Protein AF-A0A820T060-F1 (afdb_monomer)

Structure (mmCIF, N/CA/C/O backbone):
data_AF-A0A820T060-F1
#
_entry.id   AF-A0A820T060-F1
#
loop_
_atom_site.group_PDB
_atom_site.id
_atom_site.type_symbol
_atom_site.label_atom_id
_atom_site.label_alt_id
_atom_site.label_comp_id
_atom_site.label_asym_id
_atom_site.label_entity_id
_atom_site.label_seq_id
_atom_site.pdbx_PDB_ins_code
_atom_site.Cartn_x
_atom_site.Cartn_y
_atom_site.Cartn_z
_atom_site.occupancy
_atom_site.B_iso_or_equiv
_atom_site.auth_seq_id
_atom_site.auth_comp_id
_atom_site.auth_asym_id
_atom_site.auth_atom_id
_atom_site.pdbx_PDB_model_num
ATOM 1 N N . MET A 1 1 ? -44.841 20.184 21.397 1.00 57.53 1 MET A N 1
ATOM 2 C CA . MET A 1 1 ? -44.131 19.956 22.681 1.00 57.53 1 MET A CA 1
ATOM 3 C C . MET A 1 1 ? -43.140 18.781 22.653 1.00 57.53 1 MET A C 1
ATOM 5 O O . MET A 1 1 ? -42.217 18.784 23.453 1.00 57.53 1 MET A O 1
ATOM 9 N N . PHE A 1 2 ? -43.271 17.808 21.737 1.00 57.72 2 PHE A N 1
ATOM 10 C CA . PHE A 1 2 ? -42.354 16.656 21.640 1.00 57.72 2 PHE A CA 1
ATOM 11 C C . PHE A 1 2 ? -41.019 16.950 20.922 1.00 57.72 2 PHE A C 1
ATOM 13 O O . PHE A 1 2 ? -39.985 16.471 21.367 1.00 57.72 2 PHE A O 1
ATOM 20 N N . HIS A 1 3 ? -40.993 17.790 19.879 1.00 62.59 3 HIS A N 1
ATOM 21 C CA . HIS A 1 3 ? -39.769 18.059 19.096 1.00 62.59 3 HIS A CA 1
ATOM 22 C C . HIS A 1 3 ? -38.634 18.743 19.879 1.00 62.59 3 HIS A C 1
ATOM 24 O O . HIS A 1 3 ? -37.465 18.454 19.643 1.00 62.59 3 HIS A O 1
ATOM 30 N N . ILE A 1 4 ? -38.969 19.586 20.863 1.00 76.12 4 ILE A N 1
ATOM 31 C CA . ILE A 1 4 ? -37.980 20.271 21.715 1.00 76.12 4 ILE A CA 1
ATOM 32 C C . ILE A 1 4 ? -37.231 19.266 22.606 1.00 76.12 4 ILE A C 1
ATOM 34 O O . ILE A 1 4 ? -36.032 19.416 22.821 1.00 76.12 4 ILE A O 1
ATOM 38 N N . LYS A 1 5 ? -37.904 18.198 23.062 1.00 72.69 5 LYS A N 1
ATOM 39 C CA . LYS A 1 5 ? -37.266 17.120 23.837 1.00 72.69 5 LYS A CA 1
ATOM 40 C C . LYS A 1 5 ? -36.216 16.364 23.020 1.00 72.69 5 LYS A C 1
ATOM 42 O O . LYS A 1 5 ? -35.158 16.052 23.553 1.00 72.69 5 LYS A O 1
ATOM 47 N N . TYR A 1 6 ? -36.487 16.101 21.740 1.00 77.88 6 TYR A N 1
ATOM 48 C CA . TYR A 1 6 ? -35.534 15.413 20.863 1.00 77.88 6 TYR A CA 1
ATOM 49 C C . TYR A 1 6 ? -34.307 16.274 20.559 1.00 77.88 6 TYR A C 1
ATOM 51 O O . TYR A 1 6 ? -33.189 15.775 20.628 1.00 77.88 6 TYR A O 1
ATOM 59 N N . LEU A 1 7 ? -34.499 17.574 20.308 1.00 75.06 7 LEU A N 1
ATOM 60 C CA . LEU A 1 7 ? -33.399 18.532 20.138 1.00 75.06 7 LEU A CA 1
ATOM 61 C C . LEU A 1 7 ? -32.474 18.567 21.359 1.00 75.06 7 LEU A C 1
ATOM 63 O O . LEU A 1 7 ? -31.256 18.546 21.211 1.00 75.06 7 LEU A O 1
ATOM 67 N N . PHE A 1 8 ? -33.052 18.552 22.561 1.00 76.75 8 PHE A N 1
ATOM 68 C CA . PHE A 1 8 ? -32.284 18.492 23.802 1.00 76.75 8 PHE A CA 1
ATOM 69 C C . PHE A 1 8 ? -31.453 17.200 23.893 1.00 76.75 8 PHE A C 1
ATOM 71 O O . PHE A 1 8 ? -30.284 17.247 24.257 1.00 76.75 8 PHE A O 1
ATOM 78 N N . TYR A 1 9 ? -32.011 16.058 23.481 1.00 77.75 9 TYR A N 1
ATOM 79 C CA . TYR A 1 9 ? -31.317 14.764 23.479 1.00 77.75 9 TYR A CA 1
ATOM 80 C C . TYR A 1 9 ? -30.096 14.731 22.538 1.00 77.75 9 TYR A C 1
ATOM 82 O O . TYR A 1 9 ? -29.056 14.185 22.901 1.00 77.75 9 TYR A O 1
ATOM 90 N N . PHE A 1 10 ? -30.185 15.361 21.359 1.00 74.62 10 PHE A N 1
ATOM 91 C CA . PHE A 1 10 ? -29.056 15.473 20.423 1.00 74.62 10 PHE A CA 1
ATOM 92 C C . PHE A 1 10 ? -27.896 16.309 20.980 1.00 74.62 10 PHE A C 1
ATOM 94 O O . PHE A 1 10 ? -26.738 15.991 20.722 1.00 74.62 10 PHE A O 1
ATOM 101 N N . ILE A 1 11 ? -28.184 17.330 21.793 1.00 78.62 11 ILE A N 1
ATOM 102 C CA . ILE A 1 11 ? -27.147 18.146 22.443 1.00 78.62 11 ILE A CA 1
ATOM 103 C C . ILE A 1 11 ? -26.358 17.312 23.468 1.00 78.62 11 ILE A C 1
ATOM 105 O O . ILE A 1 11 ? -25.137 17.432 23.543 1.00 78.62 11 ILE A O 1
ATOM 109 N N . PHE A 1 12 ? -27.020 16.415 24.211 1.00 73.44 12 PHE A N 1
ATOM 110 C CA . PHE A 1 12 ? -26.341 15.545 25.183 1.00 73.44 12 PHE A CA 1
ATOM 111 C C . PHE A 1 12 ? -25.508 14.428 24.547 1.00 73.44 12 PHE A C 1
ATOM 113 O O . PHE A 1 12 ? -24.545 13.976 25.160 1.00 73.44 12 PHE A O 1
ATOM 120 N N . LEU A 1 13 ? -25.822 14.010 23.318 1.00 72.31 13 LEU A N 1
ATOM 121 C CA . LEU A 1 13 ? -25.032 13.014 22.584 1.00 72.31 13 LEU A CA 1
ATOM 122 C C . LEU A 1 13 ? -23.587 13.481 22.337 1.00 72.31 13 LEU A C 1
ATOM 124 O O . LEU A 1 13 ? -22.667 12.671 22.406 1.00 72.31 13 LEU A O 1
ATOM 128 N N . HIS A 1 14 ? -23.368 14.784 22.133 1.00 65.25 14 HIS A N 1
ATOM 129 C CA . HIS A 1 14 ? -22.027 15.361 21.978 1.00 65.25 14 HIS A CA 1
ATOM 130 C C . HIS A 1 14 ? -21.219 15.438 23.281 1.00 65.25 14 HIS A C 1
ATOM 132 O O . HIS A 1 14 ? -20.014 15.669 23.232 1.00 65.25 14 HIS A O 1
ATOM 138 N N . LEU A 1 15 ? -21.853 15.235 24.440 1.00 74.19 15 LEU A N 1
ATOM 139 C CA . LEU A 1 15 ? -21.178 15.224 25.743 1.00 74.19 15 LEU A CA 1
ATOM 140 C C . LEU A 1 15 ? -20.645 13.834 26.118 1.00 74.19 15 LEU A C 1
ATOM 142 O O . LEU A 1 15 ? -20.014 13.673 27.162 1.00 74.19 15 LEU A O 1
ATOM 146 N N . ILE A 1 16 ? -20.877 12.825 25.273 1.00 77.25 16 ILE A N 1
ATOM 147 C CA . ILE A 1 16 ? -20.329 11.487 25.466 1.00 77.25 16 ILE A CA 1
ATOM 148 C C . ILE A 1 16 ? -18.870 11.502 25.008 1.00 77.25 16 ILE A C 1
ATOM 150 O O . ILE A 1 16 ? -18.562 11.326 23.831 1.00 77.25 16 ILE A O 1
ATOM 154 N N . ILE A 1 17 ? -17.956 11.685 25.959 1.00 72.81 17 ILE A N 1
ATOM 155 C CA . ILE A 1 17 ? -16.539 11.384 25.751 1.00 72.81 17 ILE A CA 1
ATOM 156 C C . ILE A 1 17 ? -16.398 9.863 25.825 1.00 72.81 17 ILE A C 1
ATOM 158 O O . ILE A 1 17 ? -16.161 9.286 26.885 1.00 72.81 17 ILE A O 1
ATOM 162 N N . ALA A 1 18 ? -16.606 9.195 24.694 1.00 66.31 18 ALA A N 1
ATOM 163 C CA . ALA A 1 18 ? -16.238 7.798 24.556 1.00 66.31 18 ALA A CA 1
ATOM 164 C C . ALA A 1 18 ? -14.726 7.734 24.323 1.00 66.31 18 ALA A C 1
ATOM 166 O O . ALA A 1 18 ? -14.243 8.132 23.266 1.00 66.31 18 ALA A O 1
ATOM 167 N N . ILE A 1 19 ? -13.974 7.243 25.308 1.00 66.56 19 ILE A N 1
ATOM 168 C CA . ILE A 1 19 ? -12.602 6.792 25.075 1.00 66.56 19 ILE A CA 1
ATOM 169 C C . ILE A 1 19 ? -12.737 5.354 24.574 1.00 66.56 19 ILE A C 1
ATOM 171 O O . ILE A 1 19 ? -13.091 4.483 25.376 1.00 66.56 19 ILE A O 1
ATOM 175 N N . PRO A 1 20 ? -12.538 5.074 23.274 1.00 62.62 20 PRO A N 1
ATOM 176 C CA . PRO A 1 20 ? -12.560 3.699 22.811 1.00 62.62 20 PRO A CA 1
ATOM 177 C C . PRO A 1 20 ? -11.444 2.947 23.540 1.00 62.62 20 PRO A C 1
ATOM 179 O O . PRO A 1 20 ? -10.275 3.318 23.454 1.00 62.62 20 PRO A O 1
ATOM 182 N N . GLN A 1 21 ? -11.800 1.901 24.289 1.00 60.25 21 GLN A N 1
ATOM 183 C CA . GLN A 1 21 ? -10.811 0.998 24.874 1.00 60.25 21 GLN A CA 1
ATOM 184 C C . GLN A 1 21 ? -10.306 0.069 23.772 1.00 60.25 21 GLN A C 1
ATOM 186 O O . GLN A 1 21 ? -10.739 -1.074 23.640 1.00 60.25 21 GLN A O 1
ATOM 191 N N . ILE A 1 22 ? -9.434 0.605 22.922 1.00 65.31 22 ILE A N 1
ATOM 192 C CA . ILE A 1 22 ? -8.716 -0.177 21.925 1.00 65.31 22 ILE A CA 1
ATOM 193 C C . ILE A 1 22 ? -7.647 -0.960 22.684 1.00 65.31 22 ILE A C 1
ATOM 195 O O . ILE A 1 22 ? -6.779 -0.369 23.324 1.00 65.31 22 ILE A O 1
ATOM 199 N N . ASN A 1 23 ? -7.739 -2.288 22.652 1.00 62.12 23 ASN A N 1
ATOM 200 C CA . ASN A 1 23 ? -6.804 -3.169 23.344 1.00 62.12 23 ASN A CA 1
ATOM 201 C C . ASN A 1 23 ? -5.504 -3.251 22.527 1.00 62.12 23 ASN A C 1
ATOM 203 O O . ASN A 1 23 ? -5.280 -4.194 21.767 1.00 62.12 23 ASN A O 1
ATOM 207 N N . LEU A 1 24 ? -4.701 -2.188 22.604 1.00 65.75 24 LEU A N 1
ATOM 208 C CA . LEU A 1 24 ? -3.387 -2.120 21.978 1.00 65.75 24 LEU A CA 1
ATOM 209 C C . LEU A 1 24 ? -2.422 -2.988 22.788 1.00 65.75 24 LEU A C 1
ATOM 211 O O . LEU A 1 24 ? -2.243 -2.798 23.991 1.00 65.75 24 LEU A O 1
ATOM 215 N N . HIS A 1 25 ? -1.819 -3.971 22.128 1.00 65.94 25 HIS A N 1
ATOM 216 C CA . HIS A 1 25 ? -0.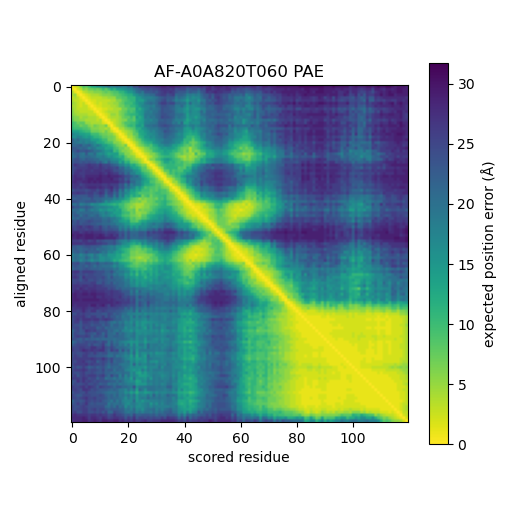765 -4.779 22.711 1.00 65.94 25 HIS A CA 1
ATOM 217 C C . HIS A 1 25 ? 0.569 -4.065 22.496 1.00 65.94 25 HIS A C 1
ATOM 219 O O . HIS A 1 25 ? 0.982 -3.853 21.355 1.00 65.94 25 HIS A O 1
ATOM 225 N N . ASN A 1 26 ? 1.235 -3.701 23.592 1.00 65.56 26 ASN A N 1
ATOM 226 C CA . ASN A 1 26 ? 2.614 -3.240 23.540 1.00 65.56 26 ASN A CA 1
ATOM 227 C C . ASN A 1 26 ? 3.498 -4.446 23.236 1.00 65.56 26 ASN A C 1
ATOM 229 O O . ASN A 1 26 ? 3.572 -5.387 24.026 1.00 65.56 26 ASN A O 1
ATOM 233 N N . THR A 1 27 ? 4.137 -4.417 22.075 1.00 61.62 27 THR A N 1
ATOM 234 C CA . THR A 1 27 ? 4.896 -5.564 21.592 1.00 61.62 27 THR A CA 1
ATOM 235 C C . THR A 1 27 ? 6.328 -5.608 22.141 1.00 61.62 27 THR A C 1
ATOM 237 O O . THR A 1 27 ? 6.960 -6.655 22.064 1.00 61.62 27 THR A O 1
ATOM 240 N N . GLY A 1 28 ? 6.841 -4.532 22.753 1.00 56.75 28 GLY A N 1
ATOM 241 C CA . GLY A 1 28 ? 8.140 -4.527 23.445 1.00 56.75 28 GLY A CA 1
ATOM 242 C C . GLY A 1 28 ? 9.363 -4.892 22.588 1.00 56.75 28 GLY A C 1
ATOM 243 O O . GLY A 1 28 ? 10.418 -5.184 23.148 1.00 56.75 28 GLY A O 1
ATOM 244 N N . TRP A 1 29 ? 9.244 -4.910 21.254 1.00 54.72 29 TRP A N 1
ATOM 245 C CA . TRP A 1 29 ? 10.353 -5.273 20.370 1.00 54.72 29 TRP A CA 1
ATOM 246 C C . TRP A 1 29 ? 11.397 -4.163 20.409 1.00 54.72 29 TRP A C 1
ATOM 248 O O . TRP A 1 29 ? 11.130 -3.032 20.022 1.00 54.72 29 TRP A O 1
ATOM 258 N N . VAL A 1 30 ? 12.597 -4.494 20.873 1.00 54.03 30 VAL A N 1
ATOM 259 C CA . VAL A 1 30 ? 13.769 -3.627 20.769 1.00 54.03 30 VAL A CA 1
ATOM 260 C C . VAL A 1 30 ? 14.413 -3.933 19.421 1.00 54.03 30 VAL A C 1
ATOM 262 O O . VAL A 1 30 ? 15.197 -4.872 19.311 1.00 54.03 30 VAL A O 1
ATOM 265 N N . SER A 1 31 ? 14.053 -3.202 18.365 1.00 50.75 31 SER A N 1
ATOM 266 C CA . SER A 1 31 ? 14.939 -3.135 17.202 1.00 50.75 31 SER A CA 1
ATOM 267 C C . SER A 1 31 ? 16.042 -2.142 17.544 1.00 50.75 31 SER A C 1
ATOM 269 O O . SER A 1 31 ? 15.769 -0.951 17.695 1.00 50.75 31 SER A O 1
ATOM 271 N N . GLU A 1 32 ? 17.269 -2.632 17.711 1.00 46.97 32 GLU A N 1
ATOM 272 C CA . GLU A 1 32 ? 18.459 -1.785 17.771 1.00 46.97 32 GLU A CA 1
ATOM 273 C C . GLU A 1 32 ? 18.601 -1.060 16.426 1.00 46.97 32 GLU A C 1
ATOM 275 O O . GLU A 1 32 ? 19.177 -1.583 15.475 1.00 46.97 32 GLU A O 1
ATOM 280 N N . ASN A 1 33 ? 18.027 0.137 16.317 1.00 52.41 33 ASN A N 1
ATOM 281 C CA . ASN A 1 33 ? 18.433 1.076 15.282 1.00 52.41 33 ASN A CA 1
ATOM 282 C C . ASN A 1 33 ? 19.757 1.726 15.703 1.00 52.41 33 ASN A C 1
ATOM 284 O O . ASN A 1 33 ? 20.025 1.882 16.895 1.00 52.41 33 ASN A O 1
ATOM 288 N N . GLU A 1 34 ? 20.553 2.161 14.722 1.00 54.25 34 GLU A N 1
ATOM 289 C CA . GLU A 1 34 ? 21.898 2.748 14.887 1.00 54.25 34 GLU A CA 1
ATOM 290 C C . GLU A 1 34 ? 21.980 3.911 15.903 1.00 54.25 34 GLU A C 1
ATOM 292 O O . GLU A 1 34 ? 23.065 4.249 16.370 1.00 54.25 34 GLU A O 1
ATOM 297 N N . ASN A 1 35 ? 20.838 4.481 16.305 1.00 56.53 35 ASN A N 1
ATOM 298 C CA . ASN A 1 35 ? 20.730 5.601 17.238 1.00 56.53 35 ASN A CA 1
ATOM 299 C C . ASN A 1 35 ? 20.349 5.222 18.687 1.00 56.53 35 ASN A C 1
ATOM 301 O O . ASN A 1 35 ? 20.091 6.125 19.477 1.00 56.53 35 ASN A O 1
ATOM 305 N N . ASN A 1 36 ? 20.314 3.935 19.074 1.00 53.88 36 ASN A N 1
ATOM 306 C CA . ASN A 1 36 ? 19.846 3.481 20.405 1.00 53.88 36 ASN A CA 1
ATOM 307 C C . ASN A 1 36 ? 18.389 3.877 20.748 1.00 53.88 36 ASN A C 1
ATOM 309 O O . ASN A 1 36 ? 17.974 3.793 21.907 1.00 53.88 36 ASN A O 1
ATOM 313 N N . ASP A 1 37 ? 17.593 4.282 19.759 1.00 54.44 37 ASP A N 1
ATOM 314 C CA . ASP A 1 37 ? 16.180 4.591 19.959 1.00 54.44 37 ASP A CA 1
ATOM 315 C C . ASP A 1 37 ? 15.375 3.287 20.051 1.00 54.44 37 ASP A C 1
ATOM 317 O O . ASP A 1 37 ? 15.296 2.508 19.099 1.00 54.44 37 ASP A O 1
ATOM 321 N N . VAL A 1 38 ? 14.770 3.040 21.215 1.00 55.81 38 VAL A N 1
ATOM 322 C CA . VAL A 1 38 ? 13.902 1.880 21.450 1.00 55.81 38 VAL A CA 1
ATOM 323 C C . VAL A 1 38 ? 12.592 2.080 20.683 1.00 55.81 38 VAL A C 1
ATOM 325 O O . VAL A 1 38 ? 11.729 2.856 21.095 1.00 55.81 38 VAL A O 1
ATOM 328 N N . LEU A 1 39 ? 12.436 1.380 19.559 1.00 55.44 39 LEU A N 1
ATOM 329 C CA . LEU A 1 39 ? 11.233 1.433 18.723 1.00 55.44 39 LEU A CA 1
ATOM 330 C C . LEU A 1 39 ? 10.103 0.576 19.291 1.00 55.44 39 LEU A C 1
ATOM 332 O O . LEU A 1 39 ? 9.922 -0.589 18.941 1.00 55.44 39 LEU A O 1
ATOM 336 N N . GLN A 1 40 ? 9.301 1.180 20.158 1.00 58.81 40 GLN A N 1
ATOM 337 C CA . GLN A 1 40 ? 8.095 0.551 20.674 1.00 58.81 40 GLN A CA 1
ATOM 338 C C . GLN A 1 40 ? 6.931 0.713 19.684 1.00 58.81 40 GLN A C 1
ATOM 340 O O . GLN A 1 40 ? 6.583 1.831 19.312 1.00 58.81 40 GLN A O 1
ATOM 345 N N . HIS A 1 41 ? 6.295 -0.396 19.298 1.00 64.81 41 HIS A N 1
ATOM 346 C CA . HIS A 1 41 ? 5.116 -0.384 18.432 1.00 64.81 41 HIS A CA 1
ATOM 347 C C . HIS A 1 41 ? 3.863 -0.782 19.219 1.00 64.81 41 HIS A C 1
ATOM 349 O O . HIS A 1 41 ? 3.809 -1.867 19.814 1.00 64.81 41 HIS A O 1
ATOM 355 N N . ASP A 1 42 ? 2.846 0.079 19.173 1.00 70.88 42 ASP A N 1
ATOM 356 C CA . ASP A 1 42 ? 1.504 -0.224 19.661 1.00 70.88 42 ASP A CA 1
ATOM 357 C C . ASP A 1 42 ? 0.713 -0.917 18.544 1.00 70.88 42 ASP A C 1
ATOM 359 O O . ASP A 1 42 ? 0.484 -0.347 17.471 1.00 70.88 42 ASP A O 1
ATOM 363 N N . CYS A 1 43 ? 0.298 -2.164 18.787 1.00 73.50 43 CYS A N 1
ATOM 364 C CA . CYS A 1 43 ? -0.395 -2.973 17.789 1.00 73.50 43 CYS A CA 1
ATOM 365 C C . CYS A 1 43 ? -1.825 -3.297 18.208 1.00 73.50 43 CYS A C 1
ATOM 367 O O . CYS A 1 43 ? -2.081 -3.762 19.319 1.00 73.50 43 CYS A O 1
ATOM 369 N N . LEU A 1 44 ? -2.768 -3.103 17.291 1.00 77.38 44 LEU A N 1
ATOM 370 C CA . LEU A 1 44 ? -4.127 -3.594 17.424 1.00 77.38 44 LEU A CA 1
ATOM 371 C C . LEU A 1 44 ? -4.116 -5.114 17.274 1.00 77.38 44 LEU A C 1
ATOM 373 O O . LEU A 1 44 ? -3.723 -5.637 16.232 1.00 77.38 44 LEU A O 1
ATOM 377 N N . ARG A 1 45 ? -4.567 -5.817 18.311 1.00 74.69 45 ARG A N 1
ATOM 378 C CA . ARG A 1 45 ? -4.749 -7.266 18.279 1.00 74.69 45 ARG A CA 1
ATOM 379 C C . ARG A 1 45 ? -6.203 -7.593 17.956 1.00 74.69 45 ARG A C 1
ATOM 381 O O . ARG A 1 45 ? -7.104 -7.170 18.677 1.00 74.69 45 ARG A O 1
ATOM 388 N N . ILE A 1 46 ? -6.422 -8.371 16.902 1.00 76.56 46 ILE A N 1
ATOM 389 C CA . ILE A 1 46 ? -7.744 -8.828 16.478 1.00 76.56 46 ILE A CA 1
ATOM 390 C C . ILE A 1 46 ? -7.764 -10.352 16.548 1.00 76.56 46 ILE A C 1
ATOM 392 O O . ILE A 1 46 ? -6.981 -11.020 15.878 1.00 76.56 46 ILE A O 1
ATOM 396 N N . ASP A 1 47 ? -8.674 -10.895 17.355 1.00 75.25 47 ASP A N 1
ATOM 397 C CA . ASP A 1 47 ? -8.943 -12.330 17.388 1.00 75.25 47 ASP A CA 1
ATOM 398 C C . ASP A 1 47 ? -10.024 -12.644 16.341 1.00 75.25 47 ASP A C 1
ATOM 400 O O . ASP A 1 47 ? -11.195 -12.288 16.505 1.00 75.25 47 ASP A O 1
ATOM 404 N N . VAL A 1 48 ? -9.635 -13.298 15.249 1.00 76.88 48 VAL A N 1
ATOM 405 C CA . VAL A 1 48 ? -10.542 -13.716 14.179 1.00 76.88 48 VAL A CA 1
ATOM 406 C C . VAL A 1 48 ? -10.922 -15.177 14.400 1.00 76.88 48 VAL A C 1
ATOM 408 O O . VAL A 1 48 ? -10.071 -16.055 14.558 1.00 76.88 48 VAL A O 1
ATOM 411 N N . LEU A 1 49 ? -12.227 -15.457 14.421 1.00 72.25 49 LEU A 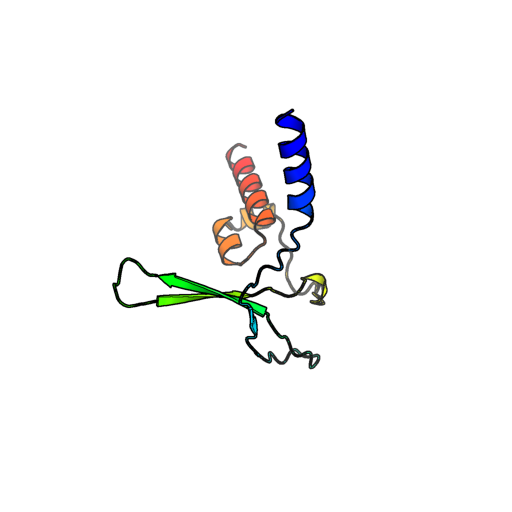N 1
ATOM 412 C CA . LEU A 1 49 ? -12.709 -16.831 14.336 1.00 72.25 49 LEU A CA 1
ATOM 413 C C . LEU A 1 49 ? -12.580 -17.302 12.892 1.00 72.25 49 LEU A C 1
ATOM 415 O O . LEU A 1 49 ? -13.317 -16.829 12.022 1.00 72.25 49 LEU A O 1
ATOM 419 N N . ASN A 1 50 ? -11.693 -18.264 12.660 1.00 67.12 50 ASN A N 1
ATOM 420 C CA . ASN A 1 50 ? -11.705 -19.001 11.415 1.00 67.12 50 ASN A CA 1
ATOM 421 C C . ASN A 1 50 ? -12.958 -19.894 11.400 1.00 67.12 50 ASN A C 1
ATOM 423 O O . ASN A 1 50 ? -13.140 -20.752 12.261 1.00 67.12 50 ASN A O 1
ATOM 427 N N . LYS A 1 51 ? -13.876 -19.637 10.463 1.00 65.50 51 LYS A N 1
ATOM 428 C CA . LYS A 1 51 ? -15.131 -20.397 10.348 1.00 65.50 51 LYS A CA 1
ATOM 429 C C . LYS A 1 51 ? -14.935 -21.767 9.697 1.00 65.50 51 LYS A C 1
ATOM 431 O O . LYS A 1 51 ? -15.831 -22.598 9.807 1.00 65.50 51 LYS A O 1
ATOM 436 N N . GLU A 1 52 ? -13.815 -21.990 9.013 1.00 66.94 52 GLU A N 1
ATOM 437 C CA . GLU A 1 52 ? -13.567 -23.224 8.258 1.00 66.94 52 GLU A CA 1
ATOM 438 C C . GLU A 1 52 ? -13.012 -24.351 9.140 1.00 66.94 52 GLU A C 1
ATOM 440 O O . GLU A 1 52 ? -13.272 -25.525 8.881 1.00 66.94 52 GLU A O 1
ATOM 445 N N . GLU A 1 53 ? -12.356 -24.012 10.251 1.00 58.22 53 GLU A N 1
ATOM 446 C CA . GLU A 1 53 ? -11.878 -24.968 11.247 1.00 58.22 53 GLU A CA 1
ATOM 447 C C . GLU A 1 53 ? -12.463 -24.616 12.616 1.00 58.22 53 GLU A C 1
ATOM 449 O O . GLU A 1 53 ? -1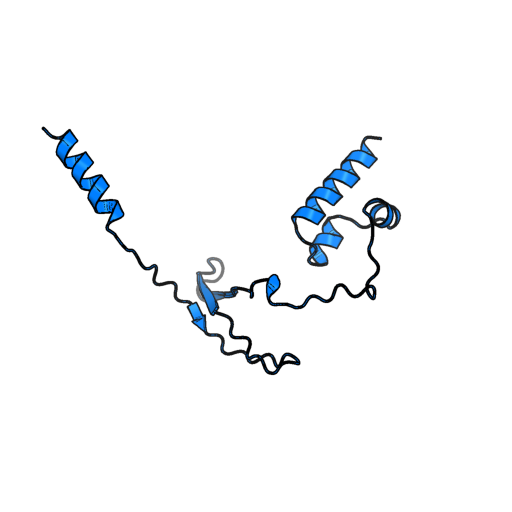2.086 -23.624 13.230 1.00 58.22 53 GLU A O 1
ATOM 454 N N . ASN A 1 54 ? -13.365 -25.452 13.133 1.00 58.31 54 ASN A N 1
ATOM 455 C CA . ASN A 1 54 ? -14.073 -25.271 14.412 1.00 58.31 54 ASN A CA 1
ATOM 456 C C . ASN A 1 54 ? -13.178 -25.192 15.682 1.00 58.31 54 ASN A C 1
ATOM 458 O O . ASN A 1 54 ? -13.675 -25.431 16.784 1.00 58.31 54 ASN A O 1
ATOM 462 N N . VAL A 1 55 ? -11.874 -24.902 15.584 1.00 56.88 55 VAL A N 1
ATOM 463 C CA . VAL A 1 55 ? -10.940 -24.923 16.725 1.00 56.88 55 VAL A CA 1
ATOM 464 C C . VAL A 1 55 ? -9.833 -23.849 16.679 1.00 56.88 55 VAL A C 1
ATOM 466 O O . VAL A 1 55 ? -9.278 -23.535 17.732 1.00 56.88 55 VAL A O 1
ATOM 469 N N . SER A 1 56 ? -9.511 -23.222 15.543 1.00 60.09 56 SER A N 1
ATOM 470 C CA . SER A 1 56 ? -8.379 -22.281 15.464 1.00 60.09 56 SER A CA 1
ATOM 471 C C . SER A 1 56 ? -8.844 -20.816 15.536 1.00 60.09 56 SER A C 1
ATOM 473 O O . SER A 1 56 ? -9.476 -20.275 14.631 1.00 60.09 56 SER A O 1
ATOM 475 N N . ARG A 1 57 ? -8.550 -20.145 16.661 1.00 63.88 57 ARG A N 1
ATOM 476 C CA . ARG A 1 57 ? -8.596 -18.674 16.723 1.00 63.88 57 ARG A CA 1
ATOM 477 C C . ARG A 1 57 ? -7.319 -18.155 16.081 1.00 63.88 57 ARG A C 1
ATOM 479 O O . ARG A 1 57 ? -6.234 -18.475 16.565 1.00 63.88 57 ARG A O 1
ATOM 486 N N . GLU A 1 58 ? -7.448 -17.367 15.025 1.00 70.12 58 GLU A N 1
ATOM 487 C CA . GLU A 1 58 ? -6.313 -16.695 14.406 1.00 70.12 58 GLU A CA 1
ATOM 488 C C . GLU A 1 58 ? -6.143 -15.318 15.047 1.00 70.12 58 GLU A C 1
ATOM 490 O O . GLU A 1 58 ? -7.109 -14.571 15.211 1.00 70.12 58 GLU A O 1
ATOM 495 N N . ILE A 1 59 ? -4.917 -14.996 15.456 1.00 71.44 59 ILE A N 1
ATOM 496 C CA . ILE A 1 59 ? -4.594 -13.701 16.050 1.00 71.44 59 ILE A CA 1
ATOM 497 C C . ILE A 1 59 ? -3.877 -12.872 14.992 1.00 71.44 59 ILE A C 1
ATOM 499 O O . ILE A 1 59 ? -2.752 -13.191 14.615 1.00 71.44 59 ILE A O 1
ATOM 503 N N . ILE A 1 60 ? -4.518 -11.794 14.549 1.00 72.81 60 ILE A N 1
ATOM 504 C CA . ILE A 1 60 ? -3.946 -10.838 13.600 1.00 72.81 60 ILE A CA 1
ATOM 505 C C . ILE A 1 60 ? -3.494 -9.599 14.372 1.00 72.81 60 ILE A C 1
ATOM 507 O O . ILE A 1 60 ? -4.237 -9.063 15.199 1.00 72.81 60 ILE A O 1
ATOM 511 N N . PHE A 1 61 ? -2.280 -9.130 14.091 1.00 71.06 61 PHE A N 1
ATOM 512 C CA . PHE A 1 61 ? -1.736 -7.896 14.654 1.00 71.06 61 PHE A CA 1
ATOM 513 C C . PHE A 1 61 ? -1.628 -6.823 13.569 1.00 71.06 61 PHE A C 1
ATOM 515 O O . PHE A 1 61 ? -1.040 -7.061 12.518 1.00 71.06 61 PHE A O 1
ATOM 522 N N . TYR A 1 62 ? -2.165 -5.634 13.840 1.00 72.56 62 TYR A N 1
ATOM 523 C CA . TYR A 1 62 ? -1.989 -4.444 13.009 1.00 72.56 62 TYR A CA 1
ATOM 524 C C . TYR A 1 62 ? -1.244 -3.375 13.805 1.00 72.56 62 TYR A C 1
ATOM 526 O O . TYR A 1 62 ? -1.800 -2.774 14.724 1.00 72.56 62 TYR A O 1
ATOM 534 N N . CYS A 1 63 ? 0.027 -3.165 13.486 1.00 72.44 63 CYS A N 1
ATOM 535 C CA . CYS A 1 63 ? 0.895 -2.246 14.214 1.00 72.44 63 CYS A CA 1
ATOM 536 C C . CYS A 1 63 ? 0.851 -0.843 13.619 1.00 72.44 63 CYS A C 1
ATOM 538 O O . CYS A 1 63 ? 0.933 -0.680 12.402 1.00 72.44 63 CYS A O 1
ATOM 540 N N . MET A 1 64 ? 0.754 0.174 14.476 1.00 67.94 64 MET A N 1
ATOM 541 C CA . MET A 1 64 ? 0.971 1.546 14.033 1.00 67.94 64 MET A CA 1
ATOM 542 C C . MET A 1 64 ? 2.457 1.718 13.717 1.00 67.94 64 MET A C 1
ATOM 544 O O . MET A 1 64 ? 3.304 1.572 14.597 1.00 67.94 64 MET A O 1
ATOM 548 N N . SER A 1 65 ? 2.775 1.994 12.454 1.00 66.62 65 SER A N 1
ATOM 549 C CA . SER A 1 65 ? 4.116 2.415 12.060 1.00 66.62 65 SER A CA 1
ATOM 550 C C . SER A 1 65 ? 4.369 3.843 12.535 1.00 66.62 65 SER A C 1
ATOM 552 O O . SER A 1 65 ? 3.452 4.668 12.560 1.00 66.62 65 SER A O 1
ATOM 554 N N . GLU A 1 66 ? 5.621 4.155 12.853 1.00 66.44 66 GLU A N 1
ATOM 555 C CA . GLU A 1 66 ? 6.029 5.531 13.120 1.00 66.44 66 GLU A CA 1
ATOM 556 C C . GLU A 1 66 ? 5.725 6.451 11.933 1.00 66.44 66 GLU A C 1
ATOM 558 O O . GLU A 1 66 ? 5.681 6.024 10.774 1.00 66.44 66 GLU A O 1
ATOM 563 N N . LEU A 1 67 ? 5.521 7.738 12.230 1.00 62.56 67 LEU A N 1
ATOM 564 C CA . LEU A 1 67 ? 5.370 8.753 11.192 1.00 62.56 67 LEU A CA 1
ATOM 565 C C . LEU A 1 67 ? 6.581 8.679 10.248 1.00 62.56 67 LEU A C 1
ATOM 567 O O . LEU A 1 67 ? 7.714 8.767 10.730 1.00 62.56 67 LEU A O 1
ATOM 571 N N . PRO A 1 68 ? 6.376 8.596 8.918 1.00 60.16 68 PRO A N 1
ATOM 572 C CA . PRO A 1 68 ? 7.470 8.551 7.948 1.00 60.16 68 PRO A CA 1
ATOM 573 C C . PRO A 1 68 ? 8.493 9.682 8.122 1.00 60.16 68 PRO A C 1
ATOM 575 O O . PRO A 1 68 ? 9.660 9.511 7.796 1.00 60.16 68 PRO A O 1
ATOM 578 N N . SER A 1 69 ? 8.076 10.821 8.687 1.00 60.91 69 SER A N 1
ATOM 579 C CA . SER A 1 69 ? 8.930 11.972 8.992 1.00 60.91 69 SER A CA 1
ATOM 580 C C . SER A 1 69 ? 9.972 11.742 10.095 1.00 60.91 69 SER A C 1
ATOM 582 O O . SER A 1 69 ? 10.919 12.522 10.173 1.00 60.91 69 SER A O 1
ATOM 584 N N . LYS A 1 70 ? 9.817 10.723 10.955 1.00 64.06 70 LYS A N 1
ATOM 585 C CA . LYS A 1 70 ? 10.830 10.344 11.958 1.00 64.06 70 LYS A CA 1
ATOM 586 C C . LYS A 1 70 ? 11.973 9.541 11.355 1.00 64.06 70 LYS A C 1
ATOM 588 O O . LYS A 1 70 ? 13.089 9.593 11.865 1.00 64.06 70 LYS A O 1
ATOM 593 N N . PHE A 1 71 ? 11.709 8.810 10.276 1.00 64.88 71 PHE A N 1
ATOM 594 C CA . PHE A 1 71 ? 12.773 8.171 9.528 1.00 64.88 71 PHE A CA 1
ATOM 595 C C . PHE A 1 71 ? 13.520 9.274 8.788 1.00 64.88 71 PHE A C 1
ATOM 597 O O . PHE A 1 71 ? 12.962 9.947 7.919 1.00 64.88 71 PHE A O 1
ATOM 604 N N . HIS A 1 72 ? 14.787 9.481 9.143 1.00 59.19 72 HIS A N 1
ATOM 605 C CA . HIS A 1 72 ? 15.695 10.278 8.329 1.00 59.19 72 HIS A CA 1
ATOM 606 C C . HIS A 1 72 ? 15.972 9.462 7.062 1.00 59.19 72 HIS A C 1
ATOM 608 O O . HIS A 1 72 ? 16.991 8.790 6.944 1.00 59.19 72 HIS A O 1
ATOM 614 N N . ILE A 1 73 ? 14.999 9.429 6.144 1.00 62.78 73 ILE A N 1
ATOM 615 C CA . ILE A 1 73 ? 15.184 8.848 4.821 1.00 62.78 73 ILE A CA 1
ATOM 616 C C . ILE A 1 73 ? 16.127 9.810 4.120 1.00 62.78 73 ILE A C 1
ATOM 618 O O . ILE A 1 73 ? 15.705 10.786 3.492 1.00 62.78 73 ILE A O 1
ATOM 622 N N . GLU A 1 74 ? 17.423 9.578 4.298 1.00 61.41 74 GLU A N 1
ATOM 623 C CA . GLU A 1 74 ? 18.424 10.242 3.497 1.00 61.41 74 GLU A CA 1
ATOM 624 C C . GLU A 1 74 ? 18.038 9.992 2.043 1.00 61.41 74 GLU A C 1
ATOM 626 O O . GLU A 1 74 ? 17.908 8.848 1.596 1.00 61.41 74 GLU A O 1
ATOM 631 N N . LYS A 1 75 ? 17.802 11.075 1.297 1.00 58.75 75 LYS A N 1
ATOM 632 C CA . LYS A 1 75 ? 17.720 11.006 -0.160 1.00 58.75 75 LYS A CA 1
ATOM 633 C C . LYS A 1 75 ? 19.124 10.700 -0.659 1.00 58.75 75 LYS A C 1
ATOM 635 O O . LYS A 1 75 ? 19.822 11.583 -1.142 1.00 58.75 75 LYS A O 1
ATOM 640 N N . THR A 1 76 ? 19.559 9.464 -0.475 1.00 58.75 76 THR A N 1
ATOM 641 C CA . THR A 1 76 ? 20.813 8.999 -1.026 1.00 58.75 76 THR A CA 1
ATOM 642 C C . THR A 1 76 ? 20.583 8.823 -2.521 1.00 58.75 76 THR A C 1
ATOM 644 O O . THR A 1 76 ? 19.657 8.140 -2.959 1.00 58.75 76 THR A O 1
ATOM 647 N N . ASP A 1 77 ? 21.430 9.438 -3.342 1.00 65.12 77 ASP A N 1
ATOM 648 C CA . ASP A 1 77 ? 21.458 9.172 -4.788 1.00 65.12 77 ASP A CA 1
ATOM 649 C C . ASP A 1 77 ? 22.038 7.776 -5.102 1.00 65.12 77 ASP A C 1
ATOM 651 O O . ASP A 1 77 ? 22.382 7.469 -6.241 1.00 65.12 77 ASP A O 1
ATOM 655 N N . PHE A 1 78 ? 22.150 6.917 -4.083 1.00 68.69 78 PHE A N 1
ATOM 656 C CA . PHE A 1 78 ? 22.653 5.556 -4.184 1.00 68.69 78 PHE A CA 1
ATOM 657 C C . PHE A 1 78 ? 21.691 4.655 -4.959 1.00 68.69 78 PHE A C 1
ATOM 659 O O . PHE A 1 78 ? 22.126 3.747 -5.666 1.00 68.69 78 PHE A O 1
ATOM 666 N N . PHE A 1 79 ? 20.384 4.914 -4.847 1.00 71.19 79 PHE A N 1
ATOM 667 C CA . PHE A 1 79 ? 19.374 4.158 -5.572 1.00 71.19 79 PHE A CA 1
ATOM 668 C C . PHE A 1 79 ? 19.009 4.860 -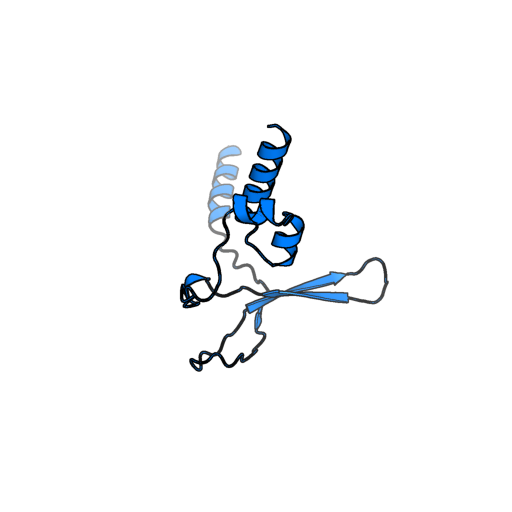6.883 1.00 71.19 79 PHE A C 1
ATOM 670 O O . PHE A 1 79 ? 18.671 6.050 -6.876 1.00 71.19 79 PHE A O 1
ATOM 677 N N . PRO A 1 80 ? 19.041 4.140 -8.017 1.00 77.81 80 PRO A N 1
ATOM 678 C CA . PRO A 1 80 ? 18.626 4.702 -9.290 1.00 77.81 80 PRO A CA 1
ATOM 679 C C . PRO A 1 80 ? 17.144 5.081 -9.234 1.00 77.81 80 PRO A C 1
ATOM 681 O O . PRO A 1 80 ? 16.291 4.294 -8.825 1.00 77.81 80 PRO A O 1
ATOM 684 N N . LYS A 1 81 ? 16.842 6.308 -9.659 1.00 87.38 81 LYS A N 1
ATOM 685 C CA . LYS A 1 81 ? 15.471 6.800 -9.819 1.00 87.38 81 LYS A CA 1
ATOM 686 C C . LYS A 1 81 ? 15.011 6.456 -11.231 1.00 87.38 81 LYS A C 1
ATOM 688 O O . LYS A 1 81 ? 15.707 6.781 -12.191 1.00 87.38 81 LYS A O 1
ATOM 693 N N . PHE A 1 82 ? 13.846 5.828 -11.344 1.00 91.06 82 PHE A N 1
ATOM 694 C CA . PHE A 1 82 ? 13.262 5.453 -12.628 1.00 91.06 82 PHE A CA 1
ATOM 695 C C . PHE A 1 82 ? 12.049 6.322 -12.947 1.00 91.06 82 PHE A C 1
ATOM 697 O O . PHE A 1 82 ? 11.212 6.578 -12.083 1.00 91.06 82 PHE A O 1
ATOM 704 N N . THR A 1 83 ? 11.945 6.764 -14.197 1.00 95.50 83 THR A N 1
ATOM 705 C CA . THR A 1 83 ? 10.723 7.376 -14.729 1.00 95.50 83 THR A CA 1
ATOM 706 C C . THR A 1 83 ? 9.766 6.298 -15.237 1.00 95.50 83 THR A C 1
ATOM 708 O O . THR A 1 83 ? 10.177 5.180 -15.545 1.00 95.50 83 THR A O 1
ATOM 711 N N . PHE A 1 84 ? 8.484 6.633 -15.391 1.00 97.12 84 PHE A N 1
ATOM 712 C CA . PHE A 1 84 ? 7.493 5.695 -15.931 1.00 97.12 84 PHE A CA 1
ATOM 713 C C . PHE A 1 84 ? 7.835 5.209 -17.347 1.00 97.12 84 PHE A C 1
ATOM 715 O O . PHE A 1 84 ? 7.662 4.032 -17.640 1.00 97.12 84 PHE A O 1
ATOM 722 N N . ASP A 1 85 ? 8.406 6.072 -18.194 1.00 96.81 85 ASP A N 1
ATOM 723 C CA . ASP A 1 85 ? 8.909 5.688 -19.523 1.00 96.81 85 ASP A CA 1
ATOM 724 C C . ASP A 1 85 ? 10.062 4.671 -19.446 1.00 96.81 85 ASP A C 1
ATOM 726 O O . ASP A 1 85 ? 10.149 3.748 -20.253 1.00 96.81 85 ASP A O 1
ATOM 730 N N . GLN A 1 86 ? 10.947 4.795 -18.454 1.00 97.06 86 GLN A N 1
ATOM 731 C CA . GLN A 1 86 ? 12.022 3.822 -18.253 1.00 97.06 86 GLN A CA 1
ATOM 732 C C . GLN A 1 86 ? 11.483 2.481 -17.746 1.00 97.06 86 GLN A C 1
ATOM 734 O O . GLN A 1 86 ? 11.927 1.435 -18.219 1.00 97.06 86 GLN A O 1
ATOM 739 N N . LEU A 1 87 ? 10.522 2.507 -16.818 1.00 96.69 87 LEU A N 1
ATOM 740 C CA . LEU A 1 87 ? 9.869 1.302 -16.301 1.00 96.69 87 LEU A CA 1
ATOM 741 C C . LEU A 1 87 ? 9.098 0.563 -17.404 1.00 96.69 87 LEU A C 1
ATOM 743 O O . LEU A 1 87 ? 9.222 -0.659 -17.521 1.00 96.69 87 LEU A O 1
ATOM 747 N N . SER A 1 88 ? 8.373 1.290 -18.260 1.00 96.38 88 SER A N 1
ATOM 748 C CA . SER A 1 88 ? 7.596 0.686 -19.347 1.00 96.38 88 SER A CA 1
ATOM 749 C C . SER A 1 88 ? 8.499 0.054 -20.404 1.00 96.38 88 SER A C 1
ATOM 751 O O . SER A 1 88 ? 8.250 -1.073 -20.824 1.00 96.38 88 SER A O 1
ATOM 753 N N . LYS A 1 89 ? 9.615 0.705 -20.760 1.00 96.50 89 LYS A N 1
ATOM 754 C CA . LYS A 1 89 ? 10.641 0.142 -21.658 1.00 96.50 89 LYS A CA 1
ATOM 755 C C . LYS A 1 89 ? 11.299 -1.125 -21.112 1.00 96.50 89 LYS A C 1
ATOM 757 O O . LYS A 1 89 ? 11.793 -1.936 -21.890 1.00 96.50 89 LYS A O 1
ATOM 762 N N . GLN A 1 90 ? 11.311 -1.298 -19.7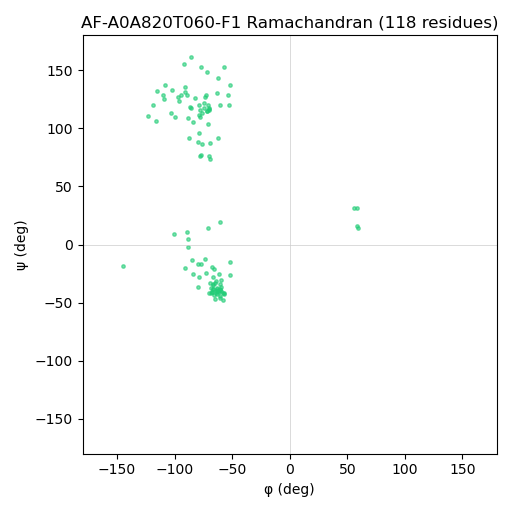92 1.00 96.25 90 GLN A N 1
ATOM 763 C CA . GLN A 1 90 ? 11.792 -2.508 -19.122 1.00 96.25 90 GLN A CA 1
ATOM 764 C C . GLN A 1 90 ? 10.694 -3.571 -18.932 1.00 96.25 90 GLN A C 1
ATOM 766 O O . GLN A 1 90 ? 10.957 -4.604 -18.320 1.00 96.25 90 GLN A O 1
ATOM 771 N N . ASN A 1 91 ? 9.483 -3.350 -19.459 1.00 96.56 91 ASN A N 1
ATOM 772 C CA . ASN A 1 91 ? 8.310 -4.211 -19.280 1.00 96.56 91 ASN A CA 1
ATOM 773 C C . ASN A 1 91 ? 7.943 -4.448 -17.806 1.00 96.56 91 ASN A C 1
ATOM 775 O O . ASN A 1 91 ? 7.423 -5.509 -17.454 1.00 96.56 91 ASN A O 1
ATOM 779 N N . ILE A 1 92 ? 8.209 -3.468 -16.937 1.00 97.19 92 ILE A N 1
ATOM 780 C CA . ILE A 1 92 ? 7.770 -3.533 -15.545 1.00 97.19 92 ILE A CA 1
ATOM 781 C C . ILE A 1 92 ? 6.262 -3.308 -15.497 1.00 97.19 92 ILE A C 1
ATOM 783 O O . ILE A 1 92 ? 5.743 -2.336 -16.041 1.00 97.19 92 ILE A O 1
ATOM 787 N N . THR A 1 93 ? 5.548 -4.205 -14.833 1.00 97.06 93 THR A N 1
ATOM 788 C CA . THR A 1 93 ? 4.098 -4.117 -14.631 1.00 97.06 93 THR A CA 1
ATOM 789 C C . THR A 1 93 ? 3.764 -3.403 -13.323 1.00 97.06 93 THR A C 1
ATOM 791 O O . THR A 1 93 ? 4.535 -3.441 -12.362 1.00 97.06 93 THR A O 1
ATOM 794 N N . SER A 1 94 ? 2.569 -2.8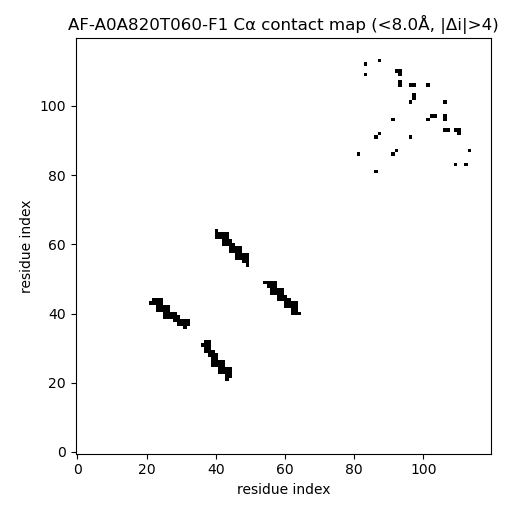16 -13.235 1.00 96.56 94 SER A N 1
ATOM 795 C CA . SER A 1 94 ? 2.062 -2.248 -11.978 1.00 96.56 94 SER A CA 1
ATOM 796 C C . SER A 1 94 ? 1.959 -3.299 -10.864 1.00 96.56 94 SER A C 1
ATOM 798 O O . SER A 1 94 ? 2.203 -2.995 -9.699 1.00 96.56 94 SER A O 1
ATOM 800 N N . GLN A 1 95 ? 1.708 -4.566 -11.216 1.00 96.88 95 GLN A N 1
ATOM 801 C CA . GLN A 1 95 ? 1.752 -5.678 -10.264 1.00 96.88 95 GLN A CA 1
ATOM 802 C C . GLN A 1 95 ? 3.156 -5.891 -9.677 1.00 96.88 95 GLN A C 1
ATOM 804 O O . GLN A 1 95 ? 3.278 -6.151 -8.483 1.00 96.88 95 GLN A O 1
ATOM 809 N N . GLN A 1 96 ? 4.223 -5.774 -10.473 1.00 97.56 96 GLN A N 1
ATOM 810 C CA . GLN A 1 96 ? 5.586 -5.868 -9.939 1.00 97.56 96 GLN A CA 1
ATOM 811 C C . GLN A 1 96 ? 5.889 -4.724 -8.970 1.00 97.56 96 GLN A C 1
ATOM 813 O O . GLN A 1 96 ? 6.439 -4.981 -7.904 1.00 97.56 96 GLN A O 1
ATOM 818 N N . LEU A 1 97 ? 5.467 -3.493 -9.283 1.00 95.62 97 LEU A N 1
ATOM 819 C CA . LEU A 1 97 ? 5.623 -2.362 -8.361 1.00 95.62 97 LEU A CA 1
ATOM 820 C C . LEU A 1 97 ? 4.882 -2.589 -7.035 1.00 95.62 97 LEU A C 1
ATOM 822 O O . LEU A 1 97 ? 5.425 -2.278 -5.974 1.00 95.62 97 LEU A O 1
ATOM 826 N N . TYR A 1 98 ? 3.686 -3.184 -7.087 1.00 92.50 98 TYR A N 1
ATOM 827 C CA . TYR A 1 98 ? 2.935 -3.596 -5.899 1.00 92.50 98 TYR A CA 1
ATOM 828 C C . TYR A 1 98 ? 3.695 -4.618 -5.050 1.00 92.50 98 TYR A C 1
ATOM 830 O O . TYR A 1 98 ? 3.821 -4.445 -3.840 1.00 92.50 98 TYR A O 1
ATOM 838 N N . LEU A 1 99 ? 4.273 -5.645 -5.680 1.00 92.88 99 LEU A N 1
ATOM 839 C CA . LEU A 1 99 ? 5.088 -6.648 -4.984 1.00 92.88 99 LEU A CA 1
ATOM 840 C C . LEU A 1 99 ? 6.383 -6.071 -4.393 1.00 92.88 99 LEU A C 1
ATOM 842 O O . LEU A 1 99 ? 6.946 -6.661 -3.474 1.00 92.88 99 LEU A O 1
ATOM 846 N N . TRP A 1 100 ? 6.857 -4.932 -4.898 1.00 91.69 100 TRP A N 1
ATOM 847 C CA . TRP A 1 100 ? 8.008 -4.202 -4.357 1.00 91.69 100 TRP A CA 1
ATOM 848 C C . TRP A 1 100 ? 7.633 -3.186 -3.278 1.00 91.69 100 TRP A C 1
ATOM 850 O O . TRP A 1 100 ? 8.469 -2.370 -2.894 1.00 91.69 100 TRP A O 1
ATOM 860 N N . SER A 1 101 ? 6.388 -3.216 -2.794 1.00 89.06 101 SER A N 1
ATOM 861 C CA . SER A 1 101 ? 5.888 -2.284 -1.780 1.00 89.06 101 SER A CA 1
ATOM 862 C C . SER A 1 101 ? 5.997 -0.817 -2.213 1.00 89.06 101 SER A C 1
ATOM 864 O O . SER A 1 101 ? 6.192 0.074 -1.385 1.00 89.06 101 SER A O 1
ATOM 866 N N . THR A 1 102 ? 5.878 -0.555 -3.519 1.00 90.31 102 THR A N 1
ATOM 867 C CA . THR A 1 102 ? 5.770 0.815 -4.036 1.00 90.31 102 THR A CA 1
ATOM 868 C C . THR A 1 102 ? 4.490 1.454 -3.476 1.00 90.31 102 THR A C 1
ATOM 870 O O . THR A 1 102 ? 3.483 0.755 -3.340 1.00 90.31 102 THR A O 1
ATOM 873 N N . PRO A 1 103 ? 4.481 2.760 -3.149 1.00 90.81 103 PRO A N 1
ATOM 874 C CA . PRO A 1 103 ? 3.264 3.446 -2.726 1.00 90.81 103 PRO A CA 1
ATOM 875 C C . PRO A 1 103 ? 2.108 3.240 -3.711 1.00 90.81 103 PRO A C 1
ATOM 877 O O . PRO A 1 103 ? 2.309 3.332 -4.923 1.00 90.81 103 PRO A O 1
ATOM 880 N N . ILE A 1 104 ? 0.906 2.985 -3.186 1.00 90.44 104 ILE A N 1
ATOM 881 C CA . ILE A 1 104 ? -0.264 2.639 -4.005 1.00 90.44 104 ILE A CA 1
ATOM 882 C C . ILE A 1 104 ? -0.600 3.727 -5.030 1.00 90.44 104 ILE A C 1
ATOM 884 O O . ILE A 1 104 ? -0.791 3.403 -6.197 1.00 90.44 104 ILE A O 1
ATOM 888 N N . ASP A 1 105 ? -0.521 5.001 -4.638 1.00 94.06 105 ASP A N 1
ATOM 889 C CA . ASP A 1 105 ? -0.764 6.145 -5.525 1.00 94.06 105 ASP A CA 1
ATOM 890 C C . ASP A 1 105 ? 0.166 6.116 -6.756 1.00 94.06 105 ASP A C 1
ATOM 892 O O . ASP A 1 105 ? -0.267 6.311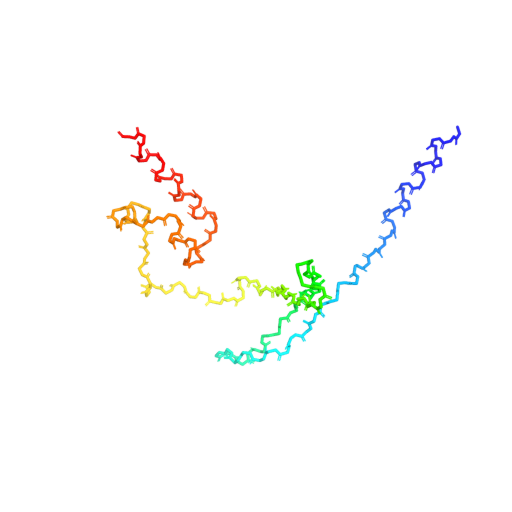 -7.889 1.00 94.06 105 ASP A O 1
ATOM 896 N N . ILE A 1 106 ? 1.448 5.775 -6.559 1.00 94.88 106 ILE A N 1
ATOM 897 C CA . ILE A 1 106 ? 2.436 5.678 -7.648 1.00 94.88 106 ILE A CA 1
ATOM 898 C C . ILE A 1 106 ? 2.115 4.498 -8.574 1.00 94.88 106 ILE A C 1
ATOM 900 O O . ILE A 1 106 ? 2.303 4.590 -9.787 1.00 94.88 106 ILE A O 1
ATOM 904 N N . ILE A 1 107 ? 1.646 3.378 -8.018 1.00 97.56 107 ILE A N 1
ATOM 905 C CA . ILE A 1 107 ? 1.262 2.191 -8.793 1.00 97.56 107 ILE A CA 1
ATOM 906 C C . ILE A 1 107 ? 0.049 2.498 -9.677 1.00 97.56 107 ILE A C 1
ATOM 908 O O . ILE A 1 107 ? 0.024 2.099 -10.846 1.00 97.56 107 ILE A O 1
ATOM 912 N N . GLU A 1 108 ? -0.942 3.202 -9.130 1.00 97.44 108 GLU A N 1
ATOM 913 C CA . GLU A 1 108 ? -2.150 3.615 -9.847 1.00 97.44 108 GLU A CA 1
ATOM 914 C C . GLU A 1 108 ? -1.818 4.593 -10.980 1.00 97.44 108 GLU A C 1
ATOM 916 O O . GLU A 1 108 ? -2.216 4.359 -12.126 1.00 97.44 108 GLU A O 1
ATOM 921 N N . ASP A 1 109 ? -1.000 5.612 -10.704 1.00 98.06 109 ASP A N 1
ATOM 922 C CA . ASP A 1 109 ? -0.510 6.557 -11.713 1.00 98.06 109 ASP A CA 1
ATOM 923 C C . ASP A 1 109 ? 0.286 5.854 -12.824 1.00 98.06 109 ASP A C 1
ATOM 925 O O . ASP A 1 109 ? 0.133 6.158 -14.012 1.00 98.06 109 ASP 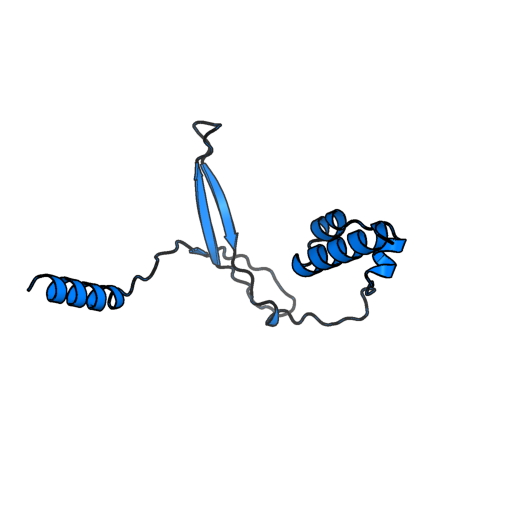A O 1
ATOM 929 N N . TYR A 1 110 ? 1.114 4.869 -12.466 1.00 97.88 110 TYR A N 1
ATOM 930 C CA . TYR A 1 110 ? 1.863 4.084 -13.443 1.00 97.88 110 TYR A CA 1
ATOM 931 C C . TYR A 1 110 ? 0.946 3.206 -14.304 1.00 97.88 110 TYR A C 1
ATOM 933 O O . TYR A 1 110 ? 1.118 3.141 -15.523 1.00 97.88 110 TYR A O 1
ATOM 941 N N . GLN A 1 111 ? -0.074 2.572 -13.713 1.00 97.75 111 GLN A N 1
ATOM 942 C CA . GLN A 1 111 ? -1.068 1.818 -14.483 1.00 97.75 111 GLN A CA 1
ATOM 943 C C . GLN A 1 111 ? -1.835 2.730 -15.446 1.00 97.75 111 GLN A C 1
ATOM 945 O O . GLN A 1 111 ? -2.086 2.349 -16.592 1.00 97.75 111 GLN A O 1
ATOM 950 N N . PHE A 1 112 ? -2.188 3.938 -15.005 1.00 97.81 112 PHE A N 1
ATOM 951 C CA . PHE A 1 112 ? -2.822 4.936 -15.857 1.00 97.81 112 PHE A CA 1
ATOM 952 C C . PHE A 1 112 ? -1.924 5.320 -17.040 1.00 97.81 112 PHE A C 1
ATOM 954 O O . PHE A 1 112 ? -2.390 5.326 -18.180 1.00 97.81 112 PHE A O 1
ATOM 961 N N . TYR A 1 113 ? -0.629 5.544 -16.801 1.00 97.56 113 TYR A N 1
ATOM 962 C CA . TYR A 1 113 ? 0.360 5.788 -17.854 1.00 97.56 113 TYR A CA 1
ATOM 963 C C . TYR A 1 113 ? 0.445 4.633 -18.870 1.00 97.56 113 TYR A C 1
ATOM 965 O O . TYR A 1 113 ? 0.374 4.869 -20.077 1.00 97.56 113 TYR A O 1
ATOM 973 N N . LEU A 1 114 ? 0.527 3.379 -18.409 1.00 96.94 114 LEU A 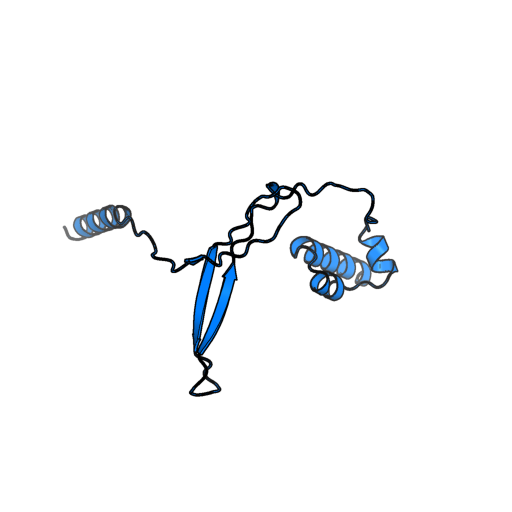N 1
ATOM 974 C CA . LEU A 1 114 ? 0.552 2.203 -19.292 1.00 96.94 114 LEU A CA 1
ATOM 975 C C . LEU A 1 114 ? -0.715 2.089 -20.154 1.00 96.94 114 LEU A C 1
ATOM 977 O O . LEU A 1 114 ? -0.635 1.734 -21.329 1.00 96.94 114 LEU A O 1
ATOM 981 N N . ASN A 1 115 ? -1.879 2.424 -19.592 1.00 97.25 115 ASN A N 1
ATOM 982 C CA . ASN A 1 115 ? -3.141 2.429 -20.329 1.00 97.25 115 ASN A CA 1
ATOM 983 C C . ASN A 1 115 ? -3.176 3.509 -21.420 1.00 97.25 115 ASN A C 1
ATOM 985 O O . ASN A 1 115 ? -3.772 3.292 -22.468 1.00 97.25 115 ASN A O 1
ATOM 989 N N . GLN A 1 116 ? -2.545 4.667 -21.211 1.00 95.69 116 GLN A N 1
ATOM 990 C CA . GLN A 1 116 ? -2.460 5.697 -22.252 1.00 95.69 116 GLN A CA 1
ATOM 991 C C . GLN A 1 116 ? -1.599 5.246 -23.436 1.00 95.69 116 GLN A C 1
ATOM 993 O O . GLN A 1 116 ? -1.964 5.502 -24.581 1.00 95.69 116 GLN A O 1
ATOM 998 N N . LEU A 1 117 ? -0.499 4.536 -23.168 1.00 93.12 117 LEU A N 1
ATOM 999 C CA . LEU A 1 117 ? 0.381 3.994 -24.208 1.00 93.12 117 LEU A CA 1
ATOM 1000 C C . LEU A 1 117 ? -0.274 2.895 -25.052 1.00 93.12 117 LEU A C 1
ATOM 1002 O O . LEU A 1 117 ? 0.109 2.705 -26.198 1.00 93.12 117 LEU A O 1
ATOM 1006 N N . SER A 1 118 ? -1.232 2.143 -24.504 1.00 84.31 118 SER A N 1
ATOM 1007 C CA . SER A 1 118 ? -1.932 1.100 -25.268 1.00 84.31 118 SER A CA 1
ATOM 1008 C C . SER A 1 118 ? -3.027 1.654 -26.185 1.00 84.31 118 SER A C 1
ATOM 1010 O O . SER A 1 118 ? -3.484 0.951 -27.085 1.00 84.31 118 SER A O 1
ATOM 1012 N N . ILE A 1 119 ? -3.449 2.901 -25.953 1.00 82.75 119 ILE A N 1
ATOM 1013 C CA . ILE A 1 119 ? -4.451 3.615 -26.755 1.00 82.75 119 ILE A CA 1
ATOM 1014 C C . ILE A 1 119 ? -3.787 4.426 -27.889 1.00 82.75 119 ILE A C 1
ATOM 1016 O O . ILE A 1 119 ? -4.467 4.764 -28.860 1.00 82.75 119 ILE A O 1
ATOM 1020 N N . SER A 1 120 ? -2.488 4.736 -27.778 1.00 61.47 120 SER A N 1
ATOM 1021 C CA . SER A 1 120 ? -1.689 5.445 -28.795 1.00 61.47 120 SER A CA 1
ATOM 1022 C C . SER A 1 120 ? -1.141 4.520 -29.875 1.00 61.47 120 SER A C 1
ATOM 1024 O O . SER A 1 120 ? -1.202 4.914 -31.060 1.00 61.47 120 SER A O 1
#

Foldseek 3Di:
DPVVVVVVVVVVVVVDPDPPPQPWDFPQDQDPDVVSDRDIWTWRWDFDDDPVDPDDTDIDIHTDDPDPVVPPPPPPVPDDDDDLVRCVVVVNALVNCVVVVNPPVVSVVSVVVVVVVVVD

Nearest PDB structures (foldseek):
  8uzt-assembly1_B  TM=5.034E-01  e=3.917E+00  Homo sapiens
  5iu1-assembly1_B  TM=3.088E-01  e=1.725E+00  Physcomitrium patens
  8wmh-assembly1_A  TM=2.665E-01  e=3.242E+00  Chryseobacterium

Mean predicted aligned error: 16.42 Å

Sequence (120 aa):
MFHIKYLFYFIFLHLIIAIPQINLHNTGWVSENENNDVLQHDCLRIDVLNKEENVSREIIFYCMSELPSKFHIEKTDFFPKFTFDQLSKQNITSQQLYLWSTPIDIIEDYQFYLNQLSIS

Secondary structure (DSSP, 8-state):
-HHHHHHHHHHHHTT--------EEE-----B-TT--B---EEEEEEEE-SSSTT-EEEEEEEPPPPGGGS-----TTSPP--HHHHHHTT--HHHHHHTT--HHHHHHHHHHHHHHHH-

Solvent-accessible surface area (backbone atoms only — not comparable to full-atom values): 7730 Å² total; per-residue (Å²): 126,67,69,64,57,53,57,54,52,59,60,55,58,74,70,61,82,77,76,80,86,70,68,56,45,77,65,73,50,71,53,84,44,100,78,74,53,74,52,71,39,54,17,44,63,44,81,42,78,47,84,90,44,99,80,53,73,44,77,46,76,51,64,57,73,78,64,70,83,74,54,83,73,73,86,58,85,81,59,87,83,77,52,69,71,58,38,52,77,68,69,58,48,48,66,56,39,51,75,67,68,47,58,63,71,59,34,52,54,46,44,52,51,56,54,53,63,75,75,106

pLDDT: mean 75.06, std 15.13, range [46.97, 98.06]

Radius of gyration: 24.34 Å; Cα contacts (8 Å, |Δi|>4): 87; chains: 1; bounding box: 67×46×54 Å